Protein AF-A0A357KXW8-F1 (afdb_monomer_lite)

Secondary structure (DSSP, 8-state):
---B-TT-HHHHHHHHHHHHHHGGGS-S---B--HHHHHHHHHTS-HHHH-TTSHHHHHHHHHHHHHHHHS---------------SSSHHHHHHHHHHTT-PPPPP---------------

pLDDT: mean 75.34, std 19.98, range [36.78, 96.88]

Foldseek 3Di:
DQAAAPVDPVSVVVVVVCCVPPVVPDDPQGQHDDPLCVVCVVVVHDSCVVPCPDSRNVSVVVVVVSVCVVDVDPPDPDPDDDPDPPDDPVPVVVVVVVVVPPDPDDDPPDDDDDDDDDDDDD

Structure (mmCIF, N/CA/C/O backbone):
data_AF-A0A357KXW8-F1
#
_entry.id   AF-A0A357KXW8-F1
#
loop_
_atom_site.group_PDB
_atom_site.id
_atom_site.type_symbol
_atom_site.label_atom_id
_atom_site.label_alt_id
_atom_site.label_comp_id
_atom_site.label_asym_id
_atom_site.label_entity_id
_atom_site.label_seq_id
_atom_site.pdbx_PDB_ins_code
_atom_site.Cartn_x
_atom_site.Cartn_y
_atom_site.Cartn_z
_atom_site.occupancy
_atom_site.B_iso_or_equiv
_atom_site.auth_seq_id
_atom_site.auth_comp_id
_atom_site.auth_asym_id
_atom_site.auth_atom_id
_atom_site.pdbx_PDB_model_num
ATOM 1 N N . ALA A 1 1 ? -8.839 6.926 -8.318 1.00 51.84 1 ALA A N 1
ATOM 2 C CA . ALA A 1 1 ? -7.781 6.177 -7.610 1.00 51.84 1 ALA A CA 1
ATOM 3 C C . ALA A 1 1 ? -8.265 5.907 -6.189 1.00 51.84 1 ALA A C 1
ATOM 5 O O . ALA A 1 1 ? -8.839 6.815 -5.607 1.00 51.84 1 ALA A O 1
ATOM 6 N N . THR A 1 2 ? -8.097 4.687 -5.676 1.00 67.69 2 THR A N 1
ATOM 7 C CA . THR A 1 2 ? -8.532 4.231 -4.334 1.00 67.69 2 THR A CA 1
ATOM 8 C C . THR A 1 2 ? -7.442 4.349 -3.256 1.00 67.69 2 THR A C 1
ATOM 10 O O . THR A 1 2 ? -7.672 3.956 -2.121 1.00 67.69 2 THR A O 1
ATOM 13 N N . MET A 1 3 ? -6.259 4.866 -3.605 1.00 77.88 3 MET A N 1
ATOM 14 C CA . MET A 1 3 ? -5.077 4.912 -2.733 1.00 77.88 3 MET A CA 1
ATOM 15 C C . MET A 1 3 ? -5.119 6.087 -1.747 1.00 77.88 3 MET A C 1
ATOM 17 O O . MET A 1 3 ? -5.486 7.200 -2.130 1.00 77.88 3 MET A O 1
ATOM 21 N N . HIS A 1 4 ? -4.721 5.829 -0.498 1.00 84.38 4 HIS A N 1
ATOM 22 C CA . HIS A 1 4 ? -4.753 6.790 0.606 1.00 84.38 4 HIS A CA 1
ATOM 23 C C . HIS A 1 4 ? -3.462 7.616 0.680 1.00 84.38 4 HIS A C 1
ATOM 25 O O . HIS A 1 4 ? -2.367 7.061 0.742 1.00 84.38 4 HIS A O 1
ATOM 31 N N . ASP A 1 5 ? -3.589 8.940 0.729 1.00 87.00 5 ASP A N 1
ATOM 32 C CA . ASP A 1 5 ? -2.469 9.851 0.970 1.00 87.00 5 ASP A CA 1
ATOM 33 C C . ASP A 1 5 ? -2.372 10.169 2.478 1.00 87.00 5 ASP A C 1
ATOM 35 O O . ASP A 1 5 ? -3.276 10.827 3.002 1.00 87.00 5 ASP A O 1
ATOM 39 N N . PRO A 1 6 ? -1.335 9.693 3.197 1.00 83.94 6 PRO A N 1
ATOM 40 C CA . PRO A 1 6 ? -1.209 9.888 4.642 1.00 83.94 6 PRO A CA 1
ATOM 41 C C . PRO A 1 6 ? -0.989 11.348 5.055 1.00 83.94 6 PRO A C 1
ATOM 43 O O . PRO A 1 6 ? -1.326 11.705 6.184 1.00 83.94 6 PRO A O 1
ATOM 46 N N . ASP A 1 7 ? -0.483 12.190 4.154 1.00 88.19 7 ASP A N 1
ATOM 47 C CA . ASP A 1 7 ? -0.179 13.593 4.446 1.00 88.19 7 ASP A CA 1
ATOM 48 C C . ASP A 1 7 ? -1.385 14.516 4.199 1.00 88.19 7 ASP A C 1
ATOM 50 O O . ASP A 1 7 ? -1.377 15.696 4.562 1.00 88.19 7 ASP A O 1
ATOM 54 N N . SER A 1 8 ? -2.456 13.986 3.601 1.00 91.56 8 SER A N 1
ATOM 55 C CA . SER A 1 8 ? -3.655 14.751 3.275 1.00 91.56 8 SER A CA 1
ATOM 56 C C . SER A 1 8 ? -4.653 14.761 4.442 1.00 91.56 8 SER A C 1
ATOM 58 O O . SER A 1 8 ? -5.259 13.729 4.749 1.00 91.56 8 SER A O 1
ATOM 60 N N . PRO A 1 9 ? -4.945 15.928 5.054 1.00 90.81 9 PRO A N 1
ATOM 61 C CA . PRO A 1 9 ? -5.907 16.010 6.156 1.00 90.81 9 PRO A CA 1
ATOM 62 C C . PRO A 1 9 ? -7.325 15.616 5.722 1.00 90.81 9 PRO A C 1
ATOM 64 O O . PRO A 1 9 ? -8.089 15.070 6.515 1.00 90.81 9 PRO A O 1
ATOM 67 N N . LEU A 1 10 ? -7.668 15.848 4.450 1.00 92.31 10 LEU A N 1
ATOM 68 C CA . LEU A 1 10 ? -8.941 15.412 3.884 1.00 92.31 10 LEU A CA 1
ATOM 69 C C . LEU A 1 10 ? -9.006 13.885 3.755 1.00 92.31 10 LEU A C 1
ATOM 71 O O . LEU A 1 10 ? -10.048 13.300 4.037 1.00 92.31 10 LEU A O 1
ATOM 75 N N . ALA A 1 11 ? -7.914 13.234 3.340 1.00 89.31 11 ALA A N 1
ATOM 76 C CA . ALA A 1 11 ? -7.877 11.776 3.234 1.00 89.31 11 ALA A CA 1
ATOM 77 C C . ALA A 1 11 ? -8.063 11.119 4.608 1.00 89.31 11 ALA A C 1
ATOM 79 O O . ALA A 1 11 ? -8.859 10.188 4.737 1.00 89.31 11 ALA A O 1
ATOM 80 N N . LEU A 1 12 ? -7.419 11.675 5.638 1.00 90.94 12 LEU A N 1
ATOM 81 C CA . LEU A 1 12 ? -7.566 11.223 7.020 1.00 90.94 12 LEU A CA 1
ATOM 82 C C . LEU A 1 12 ? -9.005 11.374 7.534 1.00 90.94 12 LEU A C 1
ATOM 84 O O . LEU A 1 12 ? -9.542 10.432 8.119 1.00 90.94 12 LEU A O 1
ATOM 88 N N . ASP A 1 13 ? -9.652 12.520 7.293 1.00 93.88 13 ASP A N 1
ATOM 89 C CA . ASP A 1 13 ? -11.048 12.742 7.699 1.00 93.88 13 ASP A CA 1
ATOM 90 C C . ASP A 1 13 ? -12.009 11.775 6.988 1.00 93.88 13 ASP A C 1
ATOM 92 O O . ASP A 1 13 ? -12.832 11.112 7.626 1.00 93.88 13 ASP A O 1
ATOM 96 N N . VAL A 1 14 ? -11.855 11.604 5.671 1.00 92.44 14 VAL A N 1
ATOM 97 C CA . VAL A 1 14 ? -12.657 10.642 4.900 1.00 92.44 14 VAL A CA 1
ATOM 98 C C . VAL A 1 14 ? -12.452 9.218 5.421 1.00 92.44 14 VAL A C 1
ATOM 100 O O . VAL A 1 14 ? -13.430 8.494 5.618 1.00 92.44 14 VAL A O 1
ATOM 103 N N . MET A 1 15 ? -11.212 8.812 5.705 1.00 91.19 15 MET A N 1
ATOM 104 C CA . MET A 1 15 ? -10.922 7.476 6.229 1.00 91.19 15 MET A CA 1
ATOM 105 C C . MET A 1 15 ? -11.518 7.263 7.627 1.00 91.19 15 MET A C 1
ATOM 107 O O . MET A 1 15 ? -12.082 6.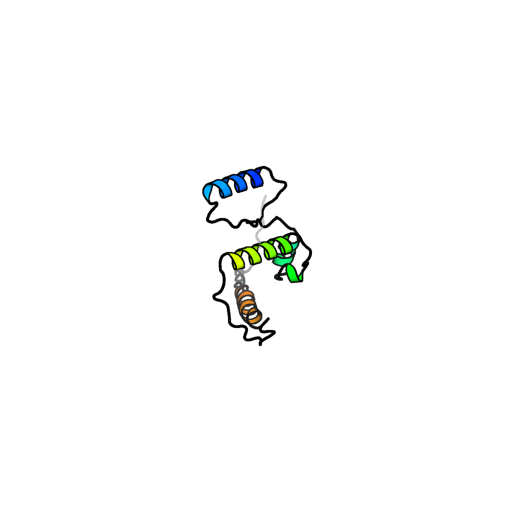202 7.904 1.00 91.19 15 MET A O 1
ATOM 111 N N . ALA A 1 16 ? -11.478 8.278 8.494 1.00 92.06 16 ALA A N 1
ATOM 112 C CA . ALA A 1 16 ? -12.107 8.224 9.812 1.00 92.06 16 ALA A CA 1
ATOM 113 C C . ALA A 1 16 ? -13.633 8.048 9.713 1.00 92.06 16 ALA A C 1
ATOM 115 O O . ALA A 1 16 ? -14.221 7.238 10.436 1.00 92.06 16 ALA A O 1
ATOM 116 N N . GLN A 1 17 ? -14.282 8.756 8.786 1.00 94.25 17 GLN A N 1
ATOM 117 C CA . GLN A 1 17 ? -15.720 8.618 8.541 1.00 94.25 17 GLN A CA 1
ATOM 118 C C . GLN A 1 17 ? -16.083 7.238 7.981 1.00 94.25 17 GLN A C 1
ATOM 120 O O . GLN A 1 17 ? -17.076 6.643 8.414 1.00 94.25 17 GLN A O 1
ATOM 125 N N . LEU A 1 18 ? -15.276 6.710 7.052 1.00 93.38 18 LEU A N 1
ATOM 126 C CA . LEU A 1 18 ? -15.454 5.365 6.506 1.00 93.38 18 LEU A CA 1
ATOM 127 C C . LEU A 1 18 ? -15.341 4.310 7.606 1.00 93.38 18 LEU A C 1
ATOM 129 O O . LEU A 1 18 ? -16.262 3.504 7.751 1.00 93.38 18 LEU A O 1
ATOM 133 N N . ARG A 1 19 ? -14.285 4.372 8.428 1.00 91.88 19 ARG A N 1
ATOM 134 C CA . ARG A 1 19 ? -14.098 3.468 9.571 1.00 91.88 19 ARG A CA 1
ATOM 135 C C . ARG A 1 19 ? -15.277 3.529 10.533 1.00 91.88 19 ARG A C 1
ATOM 137 O O . ARG A 1 19 ? -15.840 2.495 10.856 1.00 91.88 19 ARG A O 1
ATOM 144 N N . ARG A 1 20 ? -15.752 4.723 10.897 1.00 93.19 20 ARG A N 1
ATOM 145 C CA . ARG A 1 20 ? -16.898 4.874 11.811 1.00 93.19 20 ARG A CA 1
ATOM 146 C C . ARG A 1 20 ? -18.194 4.248 11.284 1.00 93.19 20 ARG A C 1
ATOM 148 O O . ARG A 1 20 ? -19.011 3.783 12.074 1.00 93.19 20 ARG A O 1
ATOM 155 N N . LYS A 1 21 ? -18.436 4.301 9.971 1.00 94.19 21 LYS A N 1
ATOM 156 C CA . LYS A 1 21 ? -19.702 3.844 9.373 1.00 94.19 21 LYS A CA 1
ATOM 157 C C . LYS A 1 21 ? -19.671 2.379 8.937 1.00 94.19 21 LYS A C 1
ATOM 159 O O . LYS A 1 21 ? -20.717 1.731 8.933 1.00 94.19 21 LYS A O 1
ATOM 164 N N . TYR A 1 22 ? -18.506 1.878 8.541 1.00 93.00 22 TYR A N 1
ATOM 165 C CA . TYR A 1 22 ? -18.354 0.584 7.879 1.00 93.00 22 TYR A CA 1
ATOM 166 C C . TYR A 1 22 ? -17.259 -0.283 8.499 1.00 93.00 22 TYR A C 1
ATOM 168 O O . TYR A 1 22 ? -16.723 -1.138 7.806 1.00 93.00 22 TYR A O 1
ATOM 176 N N . GLU A 1 23 ? -16.942 -0.082 9.778 1.00 87.44 23 GLU A N 1
ATOM 177 C CA . GLU A 1 23 ? -15.891 -0.804 10.511 1.00 87.44 23 GLU A CA 1
ATOM 178 C C . GLU A 1 23 ? -15.879 -2.310 10.215 1.00 87.44 23 GLU A C 1
ATOM 180 O O . GLU A 1 23 ? -14.862 -2.852 9.813 1.00 87.44 23 GLU A O 1
ATOM 185 N N . SER A 1 24 ? -17.041 -2.966 10.276 1.00 88.00 24 SER A N 1
ATOM 186 C CA . SER A 1 24 ? -17.178 -4.413 10.048 1.00 88.00 24 SER A CA 1
ATOM 187 C C . SER A 1 24 ? -17.032 -4.879 8.594 1.00 88.00 24 SER A C 1
ATOM 189 O O . SER A 1 24 ? -17.154 -6.071 8.320 1.00 88.00 24 SER A O 1
ATOM 191 N N . ARG A 1 25 ? -16.856 -3.960 7.642 1.00 89.00 25 ARG A N 1
ATOM 192 C CA . ARG A 1 25 ? -16.740 -4.242 6.200 1.00 89.00 25 ARG A CA 1
ATOM 193 C C . ARG A 1 25 ? -15.477 -3.651 5.580 1.00 89.00 25 ARG A C 1
ATOM 195 O O . ARG A 1 25 ? -15.309 -3.746 4.366 1.00 89.00 25 ARG A O 1
ATOM 202 N N . LEU A 1 26 ? -14.648 -2.989 6.377 1.00 91.38 26 LEU A N 1
ATOM 203 C CA . LEU A 1 26 ? -13.381 -2.431 5.939 1.00 91.38 26 LEU A CA 1
ATOM 204 C C . LEU A 1 26 ? -12.262 -3.360 6.372 1.00 91.38 26 LEU A C 1
ATOM 206 O O . LEU A 1 26 ? -12.288 -3.871 7.487 1.00 91.38 26 LEU A O 1
ATOM 210 N N . ALA A 1 27 ? -11.285 -3.529 5.487 1.00 90.75 27 ALA A N 1
ATOM 211 C CA . ALA A 1 27 ? -10.013 -4.095 5.886 1.00 90.75 27 ALA A CA 1
ATOM 212 C C . ALA A 1 27 ? -9.325 -3.152 6.886 1.00 90.75 27 ALA A C 1
ATOM 214 O O . ALA A 1 27 ? -9.443 -1.921 6.788 1.00 90.75 27 ALA A O 1
ATOM 215 N N . GLU A 1 28 ? -8.604 -3.725 7.841 1.00 91.50 28 GLU A N 1
ATOM 216 C CA . GLU A 1 28 ? -7.737 -2.982 8.750 1.00 91.50 28 GLU A CA 1
ATOM 217 C C . GLU A 1 28 ? -6.575 -2.351 7.970 1.00 91.50 28 GLU A C 1
ATOM 219 O O . GLU A 1 28 ? -6.224 -1.180 8.191 1.00 91.50 28 GLU A O 1
ATOM 224 N N . THR A 1 29 ? -6.043 -3.095 6.996 1.00 93.50 29 THR A N 1
ATOM 225 C CA . THR A 1 29 ? -4.945 -2.670 6.130 1.00 93.50 29 THR A CA 1
ATOM 226 C C . THR A 1 29 ? -5.381 -1.565 5.164 1.00 93.50 29 THR A C 1
ATOM 228 O O . THR A 1 29 ? -6.384 -1.667 4.459 1.00 93.50 29 THR A O 1
ATOM 231 N N . THR A 1 30 ? -4.608 -0.477 5.105 1.00 92.69 30 THR A N 1
ATOM 232 C CA . THR A 1 30 ? -4.846 0.660 4.199 1.00 92.69 30 THR A CA 1
ATOM 233 C C . THR A 1 30 ? -3.721 0.756 3.177 1.00 92.69 30 THR A C 1
ATOM 235 O O . THR A 1 30 ? -2.568 0.893 3.566 1.00 92.69 30 THR A O 1
ATOM 238 N N . ILE A 1 31 ? -4.057 0.743 1.883 1.00 93.12 31 ILE A N 1
ATOM 239 C CA . ILE A 1 31 ? -3.069 0.859 0.799 1.00 93.12 31 ILE A CA 1
ATOM 240 C C . ILE A 1 31 ? -2.686 2.327 0.595 1.00 93.12 31 ILE A C 1
ATOM 242 O O . ILE A 1 31 ? -3.517 3.152 0.183 1.00 93.12 31 ILE A O 1
ATOM 246 N N . ARG A 1 32 ? -1.423 2.653 0.875 1.00 91.62 32 ARG A N 1
ATOM 247 C CA . ARG A 1 32 ? -0.876 4.001 0.715 1.00 91.62 32 ARG A CA 1
ATOM 248 C C . ARG A 1 32 ? -0.684 4.361 -0.751 1.00 91.62 32 ARG A C 1
ATOM 250 O O . ARG A 1 32 ? -0.572 3.517 -1.641 1.00 91.62 32 ARG A O 1
ATOM 257 N N . LEU A 1 33 ? -0.652 5.663 -1.009 1.00 91.19 33 LEU A N 1
ATOM 258 C CA . LEU A 1 33 ? -0.309 6.185 -2.315 1.00 91.19 33 LEU A CA 1
ATOM 259 C C . LEU A 1 33 ? 1.200 6.067 -2.552 1.00 91.19 33 LEU A C 1
ATOM 261 O O . LEU A 1 33 ? 1.974 6.874 -2.049 1.00 91.19 33 LEU A O 1
ATOM 265 N N . ASP A 1 34 ? 1.590 5.096 -3.374 1.00 92.38 34 ASP A N 1
ATOM 266 C CA . ASP A 1 34 ? 2.987 4.832 -3.725 1.00 92.38 34 ASP A CA 1
ATOM 267 C C . ASP A 1 34 ? 3.235 5.079 -5.235 1.00 92.38 34 ASP A C 1
ATOM 269 O O . ASP A 1 34 ? 2.490 4.565 -6.083 1.00 92.38 34 ASP A O 1
ATOM 273 N N . PRO A 1 35 ? 4.261 5.864 -5.624 1.00 93.19 35 PRO A N 1
ATOM 274 C CA . PRO A 1 35 ? 4.679 6.016 -7.019 1.00 93.19 35 PRO A CA 1
ATOM 275 C C . PRO A 1 35 ? 5.014 4.695 -7.728 1.00 93.19 35 PRO A C 1
ATOM 277 O O . PRO A 1 35 ? 4.653 4.535 -8.896 1.00 93.19 35 PRO A O 1
ATOM 280 N N . ARG A 1 36 ? 5.622 3.724 -7.036 1.00 94.38 36 ARG A N 1
ATOM 281 C CA . ARG A 1 36 ? 5.968 2.399 -7.574 1.00 94.38 36 ARG A CA 1
ATOM 282 C C . ARG A 1 36 ? 4.745 1.626 -8.031 1.00 94.38 36 ARG A C 1
ATOM 284 O O . ARG A 1 36 ? 4.794 0.976 -9.069 1.00 94.38 36 ARG A O 1
ATOM 291 N N . LEU A 1 37 ? 3.616 1.757 -7.331 1.00 93.12 37 LEU A N 1
ATOM 292 C CA . LEU A 1 37 ? 2.354 1.152 -7.768 1.00 93.12 37 LEU A CA 1
ATOM 293 C C . LEU A 1 37 ? 1.878 1.731 -9.106 1.00 93.12 37 LEU A C 1
ATOM 295 O O . LEU A 1 37 ? 1.362 1.000 -9.951 1.00 93.12 37 LEU A O 1
ATOM 299 N N . ARG A 1 38 ? 2.068 3.037 -9.331 1.00 92.44 38 ARG A N 1
ATOM 300 C CA . ARG A 1 38 ? 1.712 3.685 -10.606 1.00 92.44 38 ARG A CA 1
ATOM 301 C C . ARG A 1 38 ? 2.650 3.263 -11.735 1.00 92.44 38 ARG A C 1
ATOM 303 O O . ARG A 1 38 ? 2.187 3.052 -12.857 1.00 92.44 38 ARG A O 1
ATOM 310 N N . GLU A 1 39 ? 3.941 3.137 -11.445 1.00 95.31 39 GLU A N 1
ATOM 311 C CA . GLU A 1 39 ? 4.944 2.637 -12.392 1.00 95.31 39 GLU A CA 1
ATOM 312 C C . GLU A 1 39 ? 4.645 1.187 -12.790 1.00 95.31 39 GLU A C 1
ATOM 314 O O . GLU A 1 39 ? 4.516 0.900 -13.979 1.00 95.31 39 GLU A O 1
ATOM 319 N N . ALA A 1 40 ? 4.426 0.305 -11.810 1.00 95.19 40 ALA A N 1
ATOM 320 C CA . ALA A 1 40 ? 4.071 -1.097 -12.024 1.00 95.19 40 ALA A CA 1
ATOM 321 C C . ALA A 1 40 ? 2.809 -1.229 -12.895 1.00 95.19 40 ALA A C 1
ATOM 323 O O . ALA A 1 40 ? 2.822 -1.922 -13.914 1.00 95.19 40 ALA A O 1
ATOM 324 N N . ALA A 1 41 ? 1.756 -0.461 -12.581 1.00 92.94 41 ALA A N 1
ATOM 325 C CA . ALA A 1 41 ? 0.530 -0.420 -13.379 1.00 92.94 41 ALA A CA 1
ATOM 326 C C . ALA A 1 41 ? 0.762 0.069 -14.821 1.00 92.94 41 ALA A C 1
ATOM 328 O O . ALA A 1 41 ? 0.127 -0.430 -15.748 1.00 92.94 41 ALA A O 1
ATOM 329 N N . SER A 1 42 ? 1.678 1.022 -15.023 1.00 95.69 42 SER A N 1
ATOM 330 C CA . SER A 1 42 ? 2.021 1.544 -16.355 1.00 95.69 42 SER A CA 1
ATOM 331 C C . SER A 1 42 ? 2.817 0.538 -17.189 1.00 95.69 42 SER A C 1
ATOM 333 O O . SER A 1 42 ? 2.672 0.494 -18.409 1.00 95.69 42 SER A O 1
ATOM 335 N N . LEU A 1 43 ? 3.649 -0.274 -16.535 1.00 96.25 43 LEU A N 1
ATOM 336 C CA . LEU A 1 43 ? 4.419 -1.353 -17.154 1.00 96.25 43 LEU A CA 1
ATOM 337 C C . LEU A 1 43 ? 3.589 -2.631 -17.354 1.00 96.25 43 LEU A C 1
ATOM 339 O O . LEU A 1 43 ? 3.979 -3.498 -18.135 1.00 96.25 43 LEU A O 1
ATOM 343 N N . GLY A 1 44 ? 2.441 -2.739 -16.681 1.00 96.88 44 GLY A N 1
ATOM 344 C CA . GLY A 1 44 ? 1.590 -3.926 -16.712 1.00 96.88 44 GLY A CA 1
ATOM 345 C C . GLY A 1 44 ? 2.206 -5.120 -15.985 1.00 96.88 44 GLY A C 1
ATOM 346 O O . GLY A 1 44 ? 1.918 -6.258 -16.347 1.00 96.88 44 GLY A O 1
ATOM 347 N N . ILE A 1 45 ? 3.061 -4.859 -14.995 1.00 95.69 45 ILE A N 1
ATOM 348 C CA . ILE A 1 45 ? 3.702 -5.873 -14.149 1.00 95.69 45 ILE A CA 1
ATOM 349 C C . ILE A 1 45 ? 3.233 -5.694 -12.704 1.00 95.69 45 ILE A C 1
ATOM 351 O O . ILE A 1 45 ? 2.854 -4.583 -12.315 1.00 95.69 45 ILE A O 1
ATOM 355 N N . PRO A 1 46 ? 3.228 -6.752 -11.886 1.00 95.38 46 PRO A N 1
ATOM 356 C CA . PRO A 1 46 ? 2.900 -6.606 -10.482 1.00 95.38 46 PRO A CA 1
ATOM 357 C C . PRO A 1 46 ? 4.017 -5.873 -9.724 1.00 95.38 46 PRO A C 1
ATOM 359 O O . PRO A 1 46 ? 5.192 -5.926 -10.084 1.00 95.38 46 PRO A O 1
ATOM 362 N N . VAL A 1 47 ? 3.654 -5.191 -8.634 1.00 95.38 47 VAL A N 1
ATOM 363 C CA . VAL A 1 47 ? 4.603 -4.358 -7.875 1.00 95.38 47 VAL A CA 1
ATOM 364 C C . VAL A 1 47 ? 5.748 -5.165 -7.257 1.00 95.38 47 VAL A C 1
ATOM 366 O O . VAL A 1 47 ? 6.862 -4.663 -7.192 1.00 95.38 47 VAL A O 1
ATOM 369 N N . HIS A 1 48 ? 5.512 -6.431 -6.900 1.00 95.94 48 HIS A N 1
ATOM 370 C CA . HIS A 1 48 ? 6.546 -7.315 -6.356 1.00 95.94 48 HIS A CA 1
ATOM 371 C C . HIS A 1 48 ? 7.639 -7.667 -7.378 1.00 95.94 48 HIS A C 1
ATOM 373 O O . HIS A 1 48 ? 8.777 -7.905 -6.985 1.00 95.94 48 HIS A O 1
ATOM 379 N N . GLU A 1 49 ? 7.321 -7.676 -8.679 1.00 95.31 49 GLU A N 1
ATOM 380 C CA . GLU A 1 49 ? 8.318 -7.853 -9.745 1.00 95.31 49 GLU A CA 1
ATOM 381 C C . GLU A 1 49 ? 9.105 -6.562 -10.013 1.00 95.31 49 GLU A C 1
ATOM 383 O O . GLU A 1 49 ? 10.255 -6.624 -10.446 1.00 95.31 49 GLU A O 1
ATOM 388 N N . LEU A 1 50 ? 8.503 -5.393 -9.759 1.00 95.44 50 LEU A N 1
ATOM 389 C CA . LEU A 1 50 ? 9.153 -4.095 -9.949 1.00 95.44 50 LEU A CA 1
ATOM 390 C C . LEU A 1 50 ? 10.076 -3.725 -8.778 1.00 95.44 50 LEU A C 1
ATOM 392 O O . LEU A 1 50 ? 11.230 -3.360 -8.992 1.00 95.44 50 LEU A O 1
ATOM 396 N N . ASP A 1 51 ? 9.541 -3.742 -7.558 1.00 95.25 51 ASP A N 1
ATOM 397 C CA . ASP A 1 51 ? 10.223 -3.321 -6.334 1.00 95.25 51 ASP A CA 1
ATOM 398 C C . ASP A 1 51 ? 9.531 -3.954 -5.107 1.00 95.25 51 ASP A C 1
ATOM 400 O O . ASP A 1 51 ? 8.569 -3.391 -4.577 1.00 95.25 51 ASP A O 1
ATOM 404 N N . PRO A 1 52 ? 9.988 -5.130 -4.636 1.00 94.06 52 PRO A N 1
ATOM 405 C CA . PRO A 1 52 ? 9.356 -5.830 -3.517 1.00 94.06 52 PRO A CA 1
ATOM 406 C C . PRO A 1 52 ? 9.580 -5.140 -2.164 1.00 94.06 52 PRO A C 1
ATOM 408 O O . PRO A 1 52 ? 8.932 -5.497 -1.189 1.00 94.06 52 PRO A O 1
ATOM 411 N N . ALA A 1 53 ? 10.498 -4.172 -2.080 1.00 93.81 53 ALA A N 1
ATOM 412 C CA . ALA A 1 53 ? 10.801 -3.456 -0.844 1.00 93.81 53 ALA A CA 1
ATOM 413 C C . ALA A 1 53 ? 10.014 -2.142 -0.705 1.00 93.81 53 ALA A C 1
ATOM 415 O O . ALA A 1 53 ? 10.224 -1.407 0.261 1.00 93.81 53 ALA A O 1
ATOM 416 N N . CYS A 1 54 ? 9.146 -1.812 -1.668 1.00 94.44 54 CYS A N 1
ATOM 417 C CA . CYS A 1 54 ? 8.383 -0.575 -1.620 1.00 94.44 54 CYS A CA 1
ATOM 418 C C . CYS A 1 54 ? 7.209 -0.656 -0.631 1.00 94.44 54 CYS A C 1
ATOM 420 O O . CYS A 1 54 ? 6.731 -1.730 -0.245 1.00 94.44 54 CYS A O 1
ATOM 422 N N . ASP A 1 55 ? 6.721 0.517 -0.240 1.00 93.62 55 ASP A N 1
ATOM 423 C CA . ASP A 1 55 ? 5.620 0.660 0.706 1.00 93.62 55 ASP A CA 1
ATOM 424 C C . ASP A 1 55 ? 4.336 0.016 0.174 1.00 93.62 55 ASP A C 1
ATOM 426 O O . ASP A 1 55 ? 3.667 -0.728 0.886 1.00 93.62 55 ASP A O 1
ATOM 430 N N . GLY A 1 56 ? 4.033 0.236 -1.107 1.00 93.38 56 GLY A N 1
ATOM 431 C CA . GLY A 1 56 ? 2.881 -0.365 -1.768 1.00 93.38 56 GLY A CA 1
ATOM 432 C C . GLY A 1 56 ? 2.922 -1.895 -1.808 1.00 93.38 56 GLY A C 1
ATOM 433 O O . GLY A 1 56 ? 1.882 -2.519 -1.624 1.00 93.38 56 GLY A O 1
ATOM 434 N N . ALA A 1 57 ? 4.092 -2.507 -2.021 1.00 95.62 57 ALA A N 1
ATOM 435 C CA . ALA A 1 57 ? 4.245 -3.964 -1.992 1.00 95.62 57 ALA A CA 1
ATOM 436 C C . ALA A 1 57 ? 3.963 -4.509 -0.586 1.00 95.62 57 ALA A C 1
ATOM 438 O O . ALA A 1 57 ? 3.123 -5.391 -0.422 1.00 95.62 57 ALA A O 1
ATOM 439 N N . THR A 1 58 ? 4.564 -3.880 0.427 1.00 95.94 58 THR A N 1
ATOM 440 C CA . THR A 1 58 ? 4.354 -4.229 1.838 1.00 95.94 58 THR A CA 1
ATOM 441 C C . THR A 1 58 ? 2.880 -4.113 2.242 1.00 95.94 58 THR A C 1
ATOM 443 O O . THR A 1 58 ? 2.345 -4.995 2.912 1.00 95.94 58 THR A O 1
ATOM 446 N N . ASP A 1 59 ? 2.192 -3.050 1.816 1.00 95.38 59 ASP A N 1
ATOM 447 C CA . ASP A 1 59 ? 0.773 -2.847 2.123 1.00 95.38 59 ASP A CA 1
ATOM 448 C C . ASP A 1 59 ? -0.109 -3.952 1.498 1.00 95.38 59 ASP A C 1
ATOM 450 O O . ASP A 1 59 ? -1.088 -4.384 2.109 1.00 95.38 59 ASP A O 1
ATOM 454 N N . TYR A 1 60 ? 0.235 -4.445 0.301 1.00 95.25 60 TYR A N 1
ATOM 455 C CA . TYR A 1 60 ? -0.471 -5.572 -0.319 1.00 95.25 60 TYR A CA 1
ATOM 456 C C . TYR A 1 60 ? -0.179 -6.909 0.368 1.00 95.25 60 TYR A C 1
ATOM 458 O O . TYR A 1 60 ? -1.100 -7.716 0.490 1.00 95.25 60 TYR A O 1
ATOM 466 N N . ASP A 1 61 ? 1.040 -7.133 0.861 1.00 95.62 61 ASP A N 1
ATOM 467 C CA . ASP A 1 61 ? 1.384 -8.342 1.621 1.00 95.62 61 ASP A CA 1
ATOM 468 C C . ASP A 1 61 ? 0.610 -8.413 2.948 1.00 95.62 61 ASP A C 1
ATOM 470 O O . ASP A 1 61 ? 0.093 -9.469 3.334 1.00 95.62 61 ASP A O 1
ATOM 474 N N . LEU A 1 62 ? 0.469 -7.271 3.628 1.00 95.56 62 LEU A N 1
ATOM 475 C CA . LEU A 1 62 ? -0.360 -7.151 4.829 1.00 95.56 62 LEU A CA 1
ATOM 476 C C . LEU A 1 62 ? -1.833 -7.429 4.520 1.00 95.56 62 LEU A C 1
ATOM 478 O O . LEU A 1 62 ? -2.474 -8.203 5.232 1.00 95.56 62 LEU A O 1
ATOM 482 N N . LEU A 1 63 ? -2.351 -6.864 3.426 1.00 94.62 63 LEU A N 1
ATOM 483 C CA . LEU A 1 63 ? -3.736 -7.084 3.017 1.00 94.62 63 LEU A CA 1
ATOM 484 C C . LEU A 1 63 ? -3.990 -8.552 2.648 1.00 94.62 63 LEU A C 1
ATOM 486 O O . LEU A 1 63 ? -5.022 -9.103 3.021 1.00 94.62 63 LEU A O 1
ATOM 490 N N . ALA A 1 64 ? -3.063 -9.202 1.940 1.00 94.81 64 ALA A N 1
ATOM 491 C CA . ALA A 1 64 ? -3.166 -10.623 1.617 1.00 94.81 64 ALA A CA 1
ATOM 492 C C . ALA A 1 64 ? -3.219 -11.479 2.892 1.00 94.81 64 ALA A C 1
ATOM 494 O O . ALA A 1 64 ? -4.108 -12.317 3.036 1.00 94.81 64 ALA A O 1
ATOM 495 N N . SER A 1 65 ? -2.342 -11.187 3.856 1.00 94.19 65 SER A N 1
ATOM 496 C CA . SER A 1 65 ? -2.309 -11.871 5.156 1.00 94.19 65 SER A CA 1
ATOM 497 C C . SER A 1 65 ? -3.619 -11.701 5.937 1.00 94.19 65 SER A C 1
ATOM 499 O O . SER A 1 65 ? -4.115 -12.647 6.548 1.00 94.19 65 SER A O 1
ATOM 501 N N . GLU A 1 66 ? -4.203 -10.500 5.907 1.00 94.00 66 GLU A N 1
ATOM 502 C CA . GLU A 1 66 ? -5.492 -10.206 6.539 1.00 94.00 66 GLU A CA 1
ATOM 503 C C . GLU A 1 66 ? -6.638 -11.003 5.895 1.00 94.00 66 GLU A C 1
ATOM 505 O O . GLU A 1 66 ? -7.477 -11.573 6.596 1.00 94.00 66 GLU A O 1
ATOM 510 N N . LEU A 1 67 ? -6.660 -11.091 4.563 1.00 91.50 67 LEU A N 1
ATOM 511 C CA . LEU A 1 67 ? -7.677 -11.842 3.825 1.00 91.50 67 LEU A CA 1
ATOM 512 C C . LEU A 1 67 ? -7.576 -13.351 4.069 1.00 91.50 67 LEU A C 1
ATOM 514 O O . LEU A 1 67 ? -8.609 -14.001 4.246 1.00 91.50 67 LEU A O 1
ATOM 518 N N . ASP A 1 68 ? -6.362 -13.896 4.134 1.00 91.62 68 ASP A N 1
ATOM 519 C CA . ASP A 1 68 ? -6.133 -15.307 4.458 1.00 91.62 68 ASP A CA 1
ATOM 520 C C . ASP A 1 68 ? -6.572 -15.638 5.892 1.00 91.62 68 ASP A C 1
ATOM 522 O O . ASP A 1 68 ? -7.156 -16.694 6.145 1.00 91.62 68 ASP A O 1
ATOM 526 N N . ALA A 1 69 ? -6.358 -14.716 6.837 1.00 88.44 69 ALA A N 1
ATOM 527 C CA . ALA A 1 69 ? -6.827 -14.863 8.212 1.00 88.44 69 ALA A CA 1
ATOM 528 C C . ALA A 1 69 ? -8.359 -14.755 8.330 1.00 88.44 69 ALA A C 1
ATOM 530 O O . ALA A 1 69 ? -8.974 -15.486 9.110 1.00 88.44 69 ALA A O 1
ATOM 531 N N . ALA A 1 70 ? -8.985 -13.861 7.557 1.00 84.25 70 ALA A N 1
ATOM 532 C CA . ALA A 1 70 ? -10.436 -13.675 7.536 1.00 84.25 70 ALA A CA 1
ATOM 533 C C . ALA A 1 70 ? -11.174 -14.822 6.826 1.00 84.25 70 ALA A C 1
ATOM 535 O O . ALA A 1 70 ? -12.328 -15.116 7.148 1.00 84.25 70 ALA A O 1
ATOM 536 N N . ASN A 1 71 ? -10.512 -15.476 5.872 1.00 80.81 71 ASN A N 1
ATOM 537 C CA . ASN A 1 71 ? -11.029 -16.615 5.130 1.00 80.81 71 ASN A CA 1
ATOM 538 C C . ASN A 1 71 ? -10.108 -17.828 5.315 1.00 80.81 71 ASN A C 1
ATOM 540 O O . ASN A 1 71 ? -9.411 -18.209 4.369 1.00 80.81 71 ASN A O 1
ATOM 544 N N . PRO A 1 72 ? -10.106 -18.463 6.506 1.00 61.00 72 PRO A N 1
ATOM 545 C CA . PRO A 1 72 ? -9.311 -19.657 6.719 1.00 61.00 72 PRO A CA 1
ATOM 546 C C . PRO A 1 72 ? -9.779 -20.709 5.718 1.00 61.00 72 PRO A C 1
ATOM 548 O O . PRO A 1 72 ? -10.903 -21.217 5.801 1.00 61.00 72 PRO A O 1
ATOM 551 N N . ALA A 1 73 ? -8.928 -21.018 4.739 1.00 61.00 73 ALA A N 1
ATOM 552 C CA . ALA A 1 73 ? -9.179 -22.134 3.850 1.00 61.00 73 ALA A CA 1
ATOM 553 C C . ALA A 1 73 ? -9.460 -23.371 4.723 1.00 61.00 73 ALA A C 1
ATOM 555 O O . ALA A 1 73 ? -8.790 -23.553 5.748 1.00 61.00 73 ALA A O 1
ATOM 556 N N . PRO A 1 74 ? -10.424 -24.240 4.361 1.00 55.09 74 PRO A N 1
ATOM 557 C CA . PRO A 1 74 ? -10.481 -25.548 4.995 1.00 55.09 74 PRO A CA 1
ATOM 558 C C . PRO A 1 74 ? -9.102 -26.164 4.782 1.00 55.09 74 PRO A C 1
ATOM 560 O O . PRO A 1 74 ? -8.668 -26.225 3.632 1.00 55.09 74 PRO A 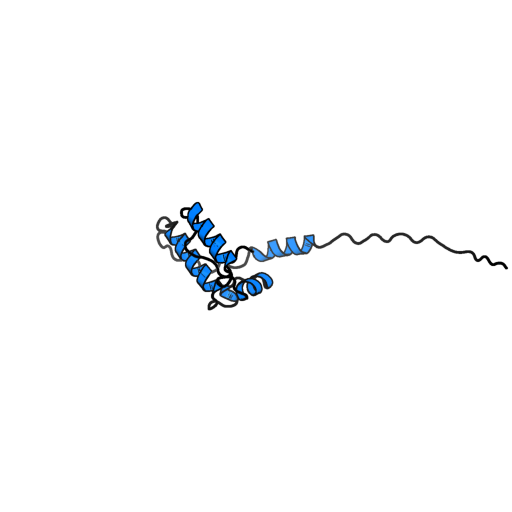O 1
ATOM 563 N N . ALA A 1 75 ? -8.401 -26.486 5.877 1.00 54.91 75 ALA A N 1
ATOM 564 C CA . ALA A 1 75 ? -7.014 -26.936 5.872 1.00 54.91 75 ALA A CA 1
ATOM 565 C C . ALA A 1 75 ? -6.784 -27.859 4.674 1.00 54.91 75 ALA A C 1
ATOM 567 O O . ALA A 1 75 ? -7.270 -28.991 4.656 1.00 54.91 75 ALA A O 1
ATOM 568 N N . ARG A 1 76 ? -6.133 -27.337 3.629 1.00 53.28 76 ARG A N 1
ATOM 569 C CA . ARG A 1 76 ? -5.770 -28.161 2.486 1.00 53.28 76 ARG A CA 1
ATOM 570 C C . ARG A 1 76 ? -4.771 -29.152 3.053 1.00 53.28 76 ARG A C 1
ATOM 572 O O . ARG A 1 76 ? -3.736 -28.744 3.579 1.00 53.28 76 ARG A O 1
ATOM 579 N N . CYS A 1 77 ? -5.133 -30.431 3.048 1.00 36.78 77 CYS A N 1
ATOM 580 C CA . CYS A 1 77 ? -4.169 -31.496 3.255 1.00 36.78 77 CYS A CA 1
ATOM 581 C C . CYS A 1 77 ? -3.020 -31.213 2.284 1.00 36.78 77 CYS A C 1
ATOM 583 O O . CYS A 1 77 ? -3.269 -30.998 1.100 1.00 36.78 77 CYS A O 1
ATOM 585 N N . ALA A 1 78 ? -1.813 -31.050 2.817 1.00 52.22 78 ALA A N 1
ATOM 586 C CA . ALA A 1 78 ? -0.648 -30.684 2.034 1.00 52.22 78 ALA A CA 1
ATOM 587 C C . ALA A 1 78 ? -0.291 -31.843 1.097 1.00 52.22 78 ALA A C 1
ATOM 589 O O . ALA A 1 78 ? 0.438 -32.749 1.486 1.00 52.22 78 ALA A O 1
ATOM 590 N N . ASP A 1 79 ? -0.833 -31.814 -0.114 1.00 40.16 79 ASP A N 1
ATOM 591 C CA . ASP A 1 79 ? -0.230 -32.465 -1.265 1.00 40.16 79 ASP A CA 1
ATOM 592 C C . ASP A 1 79 ? 0.652 -31.398 -1.930 1.00 40.16 79 ASP A C 1
ATOM 594 O O . ASP A 1 79 ? 0.176 -30.502 -2.628 1.00 40.16 79 ASP A O 1
ATOM 598 N N . GLU A 1 80 ? 1.942 -31.426 -1.597 1.00 54.16 80 GLU A N 1
ATOM 599 C CA . GLU A 1 80 ? 2.971 -30.691 -2.326 1.00 54.16 80 GLU A CA 1
ATOM 600 C C . GLU A 1 80 ? 3.175 -31.366 -3.687 1.00 54.16 80 GLU A C 1
ATOM 602 O O . GLU A 1 80 ? 3.690 -32.475 -3.726 1.00 54.16 80 GLU A O 1
ATOM 607 N N . ASP A 1 81 ? 2.740 -30.725 -4.772 1.00 45.81 81 ASP A N 1
ATOM 608 C CA . ASP A 1 81 ? 3.392 -30.698 -6.095 1.00 45.81 81 ASP A CA 1
ATOM 609 C C . ASP A 1 81 ? 2.467 -29.961 -7.080 1.00 45.81 81 ASP A C 1
ATOM 611 O O . ASP A 1 81 ? 1.409 -30.463 -7.444 1.00 45.81 81 ASP A O 1
ATOM 615 N N . ASP A 1 82 ? 2.814 -28.727 -7.446 1.00 43.91 82 ASP A N 1
ATOM 616 C CA . ASP A 1 82 ? 3.156 -28.388 -8.835 1.00 43.91 82 ASP A CA 1
ATOM 617 C C . ASP A 1 82 ? 3.605 -26.922 -8.867 1.00 43.91 82 ASP A C 1
ATOM 619 O O . ASP A 1 82 ? 2.847 -25.966 -8.678 1.00 43.91 82 ASP A O 1
ATOM 623 N N . THR A 1 83 ? 4.908 -26.751 -9.027 1.00 56.12 83 THR A N 1
ATOM 624 C CA . THR A 1 83 ? 5.518 -25.453 -9.273 1.00 56.12 83 THR A CA 1
ATOM 625 C C . THR A 1 83 ? 5.256 -25.078 -10.730 1.00 56.12 83 THR A C 1
ATOM 627 O O . THR A 1 83 ? 5.505 -25.870 -11.628 1.00 56.12 83 THR A O 1
ATOM 630 N N . ASN A 1 84 ? 4.851 -23.825 -10.961 1.00 53.38 84 ASN A N 1
ATOM 631 C CA . ASN A 1 84 ? 4.918 -23.142 -12.259 1.00 53.38 84 ASN A CA 1
ATOM 632 C C . ASN A 1 84 ? 3.833 -23.477 -13.316 1.00 53.38 84 ASN A C 1
ATOM 634 O O . ASN A 1 84 ? 4.137 -23.992 -14.388 1.00 53.38 84 ASN A O 1
ATOM 638 N N . GLU A 1 85 ? 2.601 -23.000 -13.096 1.00 44.09 85 GLU A N 1
ATOM 639 C CA . GLU A 1 85 ? 1.653 -22.673 -14.184 1.00 44.09 85 GLU A CA 1
ATOM 640 C C . GLU A 1 85 ? 1.477 -21.143 -14.316 1.00 44.09 85 GLU A C 1
ATOM 642 O O . GLU A 1 85 ? 0.378 -20.607 -14.454 1.00 44.09 85 GLU A O 1
ATOM 647 N N . LEU A 1 86 ? 2.587 -20.399 -14.229 1.00 57.59 86 LEU A N 1
ATOM 648 C CA . LEU A 1 86 ? 2.617 -18.995 -14.625 1.00 57.59 86 LEU A CA 1
ATOM 649 C C . LEU A 1 86 ? 2.820 -18.902 -16.149 1.00 57.59 86 LEU A C 1
ATOM 651 O O . LEU A 1 86 ? 3.763 -19.455 -16.708 1.00 57.59 86 LEU A O 1
ATOM 655 N N . VAL A 1 87 ? 1.979 -18.081 -16.787 1.00 51.25 87 VAL A N 1
ATOM 656 C CA . VAL A 1 87 ? 2.134 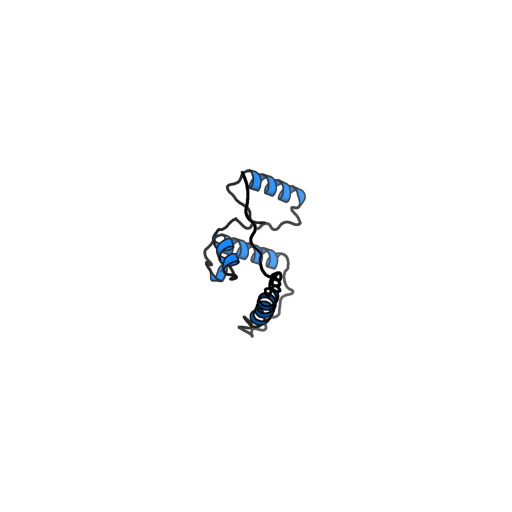-17.509 -18.143 1.00 51.25 87 VAL A CA 1
ATOM 657 C C . VAL A 1 87 ? 1.627 -18.342 -19.339 1.00 51.25 87 VAL A C 1
ATOM 659 O O . VAL A 1 87 ? 2.337 -18.532 -20.322 1.00 51.25 87 VAL A O 1
ATOM 662 N N . THR A 1 88 ? 0.346 -18.724 -19.364 1.00 39.56 88 THR A N 1
ATOM 663 C CA . THR A 1 88 ? -0.331 -19.124 -20.630 1.00 39.56 88 THR A CA 1
ATOM 664 C C . THR A 1 88 ? -1.710 -18.501 -20.862 1.00 39.56 88 THR A C 1
ATOM 666 O O . THR A 1 88 ? -2.307 -18.730 -21.908 1.00 39.56 88 THR A O 1
ATOM 669 N N . THR A 1 89 ? -2.208 -17.633 -19.980 1.00 45.31 89 THR A N 1
ATOM 670 C CA . THR A 1 89 ? -3.458 -16.875 -20.217 1.00 45.31 89 THR A CA 1
ATOM 671 C C . THR A 1 89 ? -3.237 -15.439 -20.697 1.00 45.31 89 THR A C 1
ATOM 673 O O . THR A 1 89 ? -4.155 -14.826 -21.238 1.00 45.31 89 THR A O 1
ATOM 676 N N . SER A 1 90 ? -2.018 -14.902 -20.578 1.00 55.88 90 SER A N 1
ATOM 677 C CA . SER A 1 90 ? -1.726 -13.508 -20.953 1.00 55.88 90 SER A CA 1
ATOM 678 C C . SER A 1 90 ? -1.596 -13.291 -22.469 1.00 55.88 90 SER A C 1
ATOM 680 O O . SER A 1 90 ? -1.935 -12.221 -22.965 1.00 55.88 90 SER A O 1
ATOM 682 N N . THR A 1 91 ? -1.184 -14.294 -23.252 1.00 50.69 91 THR A N 1
ATOM 683 C CA . THR A 1 91 ? -0.981 -14.099 -24.702 1.00 50.69 91 THR A CA 1
ATOM 684 C C . THR A 1 91 ? -2.304 -13.940 -25.461 1.00 50.69 91 THR A C 1
ATOM 686 O O . THR A 1 91 ? -2.416 -13.047 -26.296 1.00 50.69 91 THR A O 1
ATOM 689 N N . ALA A 1 92 ? -3.342 -14.714 -25.123 1.00 48.94 92 ALA A N 1
ATOM 690 C CA . ALA A 1 92 ? -4.629 -14.656 -25.828 1.00 48.94 92 ALA A CA 1
ATOM 691 C C . ALA A 1 92 ? -5.398 -13.346 -25.566 1.00 48.94 92 ALA A C 1
ATOM 693 O O . ALA A 1 92 ? -5.892 -12.716 -26.499 1.00 48.94 92 ALA A O 1
ATOM 694 N N . ALA A 1 93 ? -5.434 -12.879 -24.313 1.00 51.25 93 ALA A N 1
ATOM 695 C CA . ALA A 1 93 ? -6.098 -11.619 -23.967 1.00 51.25 93 ALA A CA 1
ATOM 696 C C . ALA A 1 93 ? -5.378 -10.390 -24.560 1.00 51.25 93 ALA A C 1
ATOM 698 O O . ALA A 1 93 ? -5.992 -9.359 -24.841 1.00 51.25 93 ALA A O 1
ATOM 699 N N . ARG A 1 94 ? -4.064 -10.502 -24.784 1.00 58.59 94 ARG A N 1
ATOM 700 C CA . ARG A 1 94 ? -3.235 -9.441 -25.362 1.00 58.59 94 ARG A CA 1
ATOM 701 C C . ARG A 1 94 ? -3.422 -9.330 -26.878 1.00 58.59 94 ARG A C 1
ATOM 703 O O . ARG A 1 94 ? -3.453 -8.213 -27.388 1.00 58.59 94 ARG A O 1
ATOM 710 N N . GLU A 1 95 ? -3.619 -10.442 -27.586 1.00 54.38 95 GLU A N 1
ATOM 711 C CA . GLU A 1 95 ? -3.914 -10.424 -29.027 1.00 54.38 95 GLU A CA 1
ATOM 712 C C . GLU A 1 95 ? -5.301 -9.844 -29.342 1.00 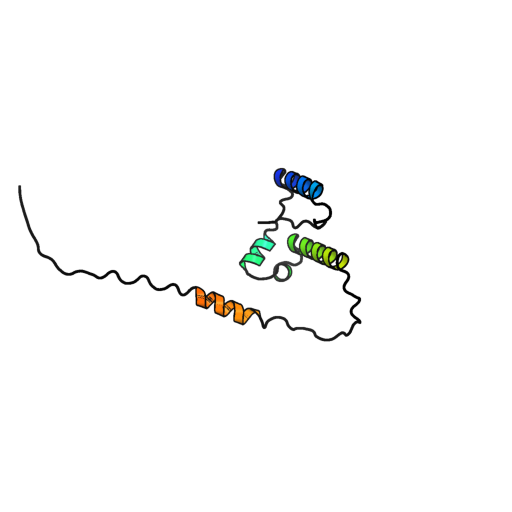54.38 95 GLU A C 1
ATOM 714 O O . GLU A 1 95 ? -5.441 -9.061 -30.284 1.00 54.38 95 GLU A O 1
ATOM 719 N N . GLU A 1 96 ? -6.311 -10.132 -28.519 1.00 56.19 96 GLU A N 1
ATOM 720 C CA . GLU A 1 96 ? -7.666 -9.601 -28.719 1.00 56.19 96 GLU A CA 1
ATOM 721 C C . GLU A 1 96 ? -7.717 -8.071 -28.538 1.00 56.19 96 GLU A C 1
ATOM 723 O O . GLU A 1 96 ? -8.298 -7.348 -29.354 1.00 56.19 96 GLU A O 1
ATOM 728 N N . PHE A 1 97 ? -7.015 -7.549 -27.527 1.00 47.78 97 PHE A N 1
ATOM 729 C CA . PHE A 1 97 ? -6.949 -6.110 -27.256 1.00 47.78 97 PHE A CA 1
ATOM 730 C C . PHE A 1 97 ? -6.170 -5.325 -28.330 1.00 47.78 97 PHE A C 1
ATOM 732 O O . PHE A 1 97 ? -6.518 -4.187 -28.651 1.00 47.78 97 PHE A O 1
ATOM 739 N N . LEU A 1 98 ? -5.133 -5.928 -28.924 1.00 55.94 98 LEU A N 1
ATOM 740 C CA . LEU A 1 98 ? -4.387 -5.341 -30.046 1.00 55.94 98 LEU A CA 1
ATOM 741 C C . LEU A 1 98 ? -5.199 -5.345 -31.352 1.00 55.94 98 LEU A C 1
ATOM 743 O O . LEU A 1 98 ? -5.095 -4.395 -32.129 1.00 55.94 98 LEU A O 1
ATOM 747 N N . SER A 1 99 ? -6.048 -6.354 -31.563 1.00 48.84 99 SER A N 1
ATOM 748 C CA . SER A 1 99 ? -6.918 -6.454 -32.743 1.00 48.84 99 SER A CA 1
ATOM 749 C C . SER A 1 99 ? -8.048 -5.411 -32.730 1.00 48.84 99 SER A C 1
ATOM 751 O O . SER A 1 99 ? -8.361 -4.803 -33.755 1.00 48.84 99 SER A O 1
ATOM 753 N N . ALA A 1 100 ? -8.596 -5.093 -31.552 1.00 52.94 100 ALA A N 1
ATOM 754 C CA . ALA A 1 100 ? -9.692 -4.130 -31.404 1.00 52.94 100 ALA A CA 1
ATOM 755 C C . ALA A 1 100 ? -9.310 -2.659 -31.688 1.00 52.94 100 ALA A C 1
ATOM 757 O O . ALA A 1 100 ? -10.192 -1.812 -31.840 1.00 52.94 100 ALA A O 1
ATOM 758 N N . ARG A 1 101 ? -8.014 -2.321 -31.781 1.00 54.03 101 ARG A N 1
ATOM 759 C CA . ARG A 1 101 ? -7.551 -0.945 -32.054 1.00 54.03 101 ARG A CA 1
ATOM 760 C C . ARG A 1 101 ? -7.424 -0.621 -33.550 1.00 54.03 101 ARG A C 1
ATOM 762 O O . ARG A 1 101 ? -7.049 0.501 -33.898 1.00 54.03 101 ARG A O 1
ATOM 769 N N . ALA A 1 102 ? -7.767 -1.554 -34.439 1.00 49.12 102 ALA A N 1
ATOM 770 C CA . ALA A 1 102 ? -7.926 -1.279 -35.863 1.00 49.12 102 ALA A CA 1
ATOM 771 C C . ALA A 1 102 ? -9.198 -0.441 -36.103 1.00 49.12 102 ALA A C 1
ATOM 773 O O . ALA A 1 102 ? -10.247 -0.946 -36.497 1.00 49.12 102 ALA A O 1
ATOM 774 N N . ALA A 1 103 ? -9.110 0.861 -35.828 1.00 52.56 103 ALA A N 1
ATOM 775 C CA . ALA A 1 103 ? -10.117 1.823 -36.248 1.00 52.56 103 ALA A CA 1
ATOM 776 C C . ALA A 1 103 ? -10.274 1.774 -37.784 1.00 52.56 103 ALA A C 1
ATOM 778 O O . ALA A 1 103 ? -9.262 1.689 -38.489 1.00 52.56 103 ALA A O 1
ATOM 779 N N . PRO A 1 104 ? -11.502 1.857 -38.327 1.00 51.94 104 PRO A N 1
ATOM 780 C CA . PRO A 1 104 ? -11.689 2.039 -39.758 1.00 51.94 104 PRO A CA 1
ATOM 781 C C . PRO A 1 104 ? -11.065 3.376 -40.180 1.00 51.94 104 PRO A C 1
ATOM 783 O O . PRO A 1 104 ? -11.253 4.404 -39.525 1.00 51.94 104 PRO A O 1
ATOM 786 N N . ALA A 1 105 ? -10.284 3.340 -41.260 1.00 57.25 105 ALA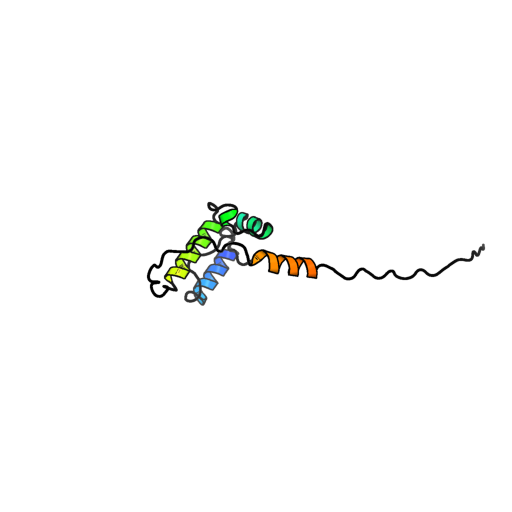 A N 1
ATOM 787 C CA . ALA A 1 105 ? -9.670 4.508 -41.876 1.00 57.25 105 ALA A CA 1
ATOM 788 C C . ALA A 1 105 ? -10.713 5.616 -42.137 1.00 57.25 105 ALA A C 1
ATOM 790 O O . ALA A 1 105 ? -11.845 5.297 -42.507 1.00 57.25 105 ALA A O 1
ATOM 791 N N . PRO A 1 106 ? -10.369 6.910 -41.996 1.00 58.59 106 PRO A N 1
ATOM 792 C CA . PRO A 1 106 ? -11.243 7.966 -42.488 1.00 58.59 106 PRO A CA 1
ATOM 793 C C . PRO A 1 106 ? -11.352 7.834 -44.012 1.00 58.59 106 PRO A C 1
ATOM 795 O O . PRO A 1 106 ? -10.342 7.865 -44.718 1.00 58.59 106 PRO A O 1
ATOM 798 N N . GLU A 1 107 ? -12.572 7.642 -44.513 1.00 55.34 107 GLU A N 1
ATOM 799 C CA . GLU A 1 107 ? -12.830 7.535 -45.947 1.00 55.34 107 GLU A CA 1
ATOM 800 C C . GLU A 1 107 ? -12.355 8.799 -46.687 1.00 55.34 107 GLU A C 1
ATOM 802 O O . GLU A 1 107 ? -12.529 9.916 -46.184 1.00 55.34 107 GLU A O 1
ATOM 807 N N . PRO A 1 108 ? -11.745 8.663 -47.880 1.00 57.44 108 PRO A N 1
ATOM 808 C CA . PRO A 1 108 ? -11.277 9.805 -48.648 1.00 57.44 108 PRO A CA 1
ATOM 809 C C . PRO A 1 108 ? -12.482 10.598 -49.158 1.00 57.44 108 PRO A C 1
ATOM 811 O O . PRO A 1 108 ? -13.178 10.174 -50.081 1.00 57.44 108 PRO A O 1
ATOM 814 N N . VAL A 1 109 ? -12.723 11.771 -48.568 1.00 57.75 109 VAL A N 1
ATOM 815 C CA . VAL A 1 109 ? -13.685 12.740 -49.100 1.00 57.75 109 VAL A CA 1
ATOM 816 C C . VAL A 1 109 ? -13.246 13.095 -50.517 1.00 57.75 109 VAL A C 1
ATOM 818 O O . VAL A 1 109 ? -12.170 13.655 -50.736 1.00 57.75 109 VAL A O 1
ATOM 821 N N . GLY A 1 110 ? -14.077 12.690 -51.475 1.00 46.91 110 GLY A N 1
ATOM 822 C CA . GLY A 1 110 ? -13.837 12.822 -52.899 1.00 46.91 110 GLY A CA 1
ATOM 823 C C . GLY A 1 110 ? -13.492 14.249 -53.308 1.00 46.91 110 GLY A C 1
ATOM 824 O O . GLY A 1 110 ? -14.138 15.218 -52.912 1.00 46.91 110 GLY A O 1
ATOM 825 N N . ALA A 1 111 ? -12.477 14.352 -54.155 1.00 58.19 111 ALA A N 1
ATOM 826 C CA . ALA A 1 111 ? -12.241 15.531 -54.964 1.00 58.19 111 ALA A CA 1
ATOM 827 C C . ALA A 1 111 ? -13.441 15.792 -55.891 1.00 58.19 111 ALA A C 1
ATOM 829 O O . ALA A 1 111 ? -13.942 14.853 -56.516 1.00 58.19 111 ALA A O 1
ATOM 830 N N . PRO A 1 112 ? -13.809 17.062 -56.110 1.00 54.38 112 PRO A N 1
ATOM 831 C CA . PRO A 1 112 ? -14.363 17.466 -57.387 1.00 54.38 112 PRO A CA 1
ATOM 832 C C . PRO A 1 112 ? -13.421 18.438 -58.110 1.00 54.38 112 PRO A C 1
ATOM 834 O O . PRO A 1 112 ? -13.106 19.529 -57.648 1.00 54.38 112 PRO A O 1
ATOM 837 N N . ALA A 1 113 ? -12.956 17.942 -59.254 1.00 55.72 113 ALA A N 1
ATOM 838 C CA . ALA A 1 113 ? -12.765 18.606 -60.540 1.00 55.72 113 ALA A CA 1
ATOM 839 C C . ALA A 1 113 ? -12.752 20.154 -60.623 1.00 55.72 113 ALA A C 1
ATOM 841 O O . ALA A 1 113 ? -13.748 20.822 -60.387 1.00 55.72 113 ALA A O 1
ATOM 842 N N . SER A 1 114 ? -11.634 20.653 -61.167 1.00 50.44 114 SER A N 1
ATOM 843 C CA . SER A 1 114 ? -11.522 21.514 -62.364 1.00 50.44 114 SER A CA 1
ATOM 844 C C . SER A 1 114 ? -12.328 22.834 -62.475 1.00 50.44 114 SER A C 1
ATOM 846 O O . SER A 1 114 ? -13.526 22.818 -62.724 1.00 50.44 114 SER A O 1
ATOM 848 N N . ALA A 1 115 ? -11.577 23.948 -62.379 1.00 49.69 115 ALA A N 1
ATOM 849 C CA . ALA A 1 115 ? -11.602 25.280 -63.043 1.00 49.69 115 ALA A CA 1
ATOM 850 C C . ALA A 1 115 ? -12.830 25.753 -63.883 1.00 49.69 115 ALA A C 1
ATOM 852 O O . ALA A 1 115 ? -13.469 24.945 -64.553 1.00 49.69 115 ALA A O 1
ATOM 853 N N . PRO A 1 116 ? -13.102 27.083 -63.982 1.00 59.16 116 PRO A N 1
ATOM 854 C CA . PRO A 1 116 ? -12.334 27.979 -64.882 1.00 59.16 116 PRO A CA 1
ATOM 855 C C . PRO A 1 116 ? -12.056 29.414 -64.334 1.00 59.16 116 PRO A C 1
ATOM 857 O O . PRO A 1 116 ? -12.550 29.772 -63.266 1.00 59.16 116 PRO A O 1
ATOM 860 N N . PRO A 1 117 ? -11.243 30.248 -65.033 1.00 66.38 117 PRO A N 1
ATOM 861 C CA . PRO A 1 117 ? -10.819 31.575 -64.565 1.00 66.38 117 PRO A CA 1
ATOM 862 C C . PRO A 1 117 ? -11.823 32.685 -64.918 1.00 66.38 117 PRO A C 1
ATOM 864 O O . PRO A 1 117 ? -12.451 32.648 -65.976 1.00 66.38 117 PRO A O 1
ATOM 867 N N . SER A 1 118 ? -11.948 33.719 -64.078 1.00 54.88 118 SER A N 1
ATOM 868 C CA . SER A 1 118 ? -12.725 34.932 -64.394 1.00 54.88 118 SER A CA 1
ATOM 869 C C . SER A 1 118 ? -12.195 36.167 -63.641 1.00 54.88 118 SER A C 1
ATOM 871 O O . SER A 1 118 ? -12.290 36.260 -62.423 1.00 54.88 118 SER A O 1
ATO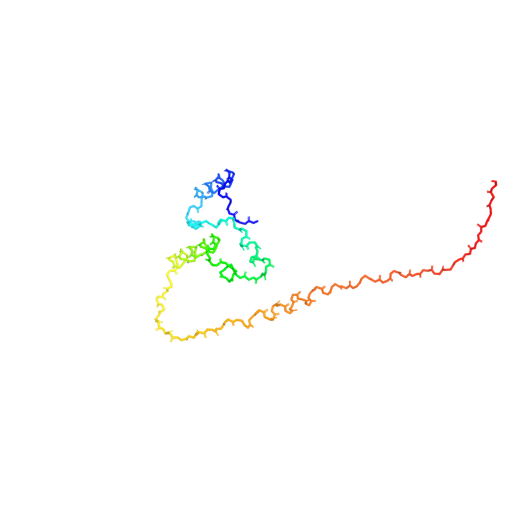M 873 N N . THR A 1 119 ? -11.600 37.101 -64.387 1.00 58.91 119 THR A N 1
ATOM 874 C CA . THR A 1 119 ? -11.455 38.554 -64.098 1.00 58.91 119 THR A CA 1
ATOM 875 C C . THR A 1 119 ? -12.825 39.258 -64.288 1.00 58.91 119 THR A C 1
ATOM 877 O O . THR A 1 119 ? -13.731 38.570 -64.766 1.00 58.91 119 THR A O 1
ATOM 880 N N . PRO A 1 120 ? -13.025 40.602 -64.175 1.00 60.84 120 PRO A N 1
ATOM 881 C CA . PRO A 1 120 ? -12.515 41.751 -63.366 1.00 60.84 120 PRO A CA 1
ATOM 882 C C . PRO A 1 120 ? -13.750 42.447 -62.661 1.00 60.84 120 PRO A C 1
ATOM 884 O O . PRO A 1 120 ? -14.644 41.676 -62.310 1.00 60.84 120 PRO A O 1
ATOM 887 N N . PRO A 1 121 ? -13.985 43.792 -62.510 1.00 60.62 121 PRO A N 1
ATOM 888 C CA . PRO A 1 121 ? -13.191 45.053 -62.444 1.00 60.62 121 PRO A CA 1
ATOM 889 C C . PRO A 1 121 ? -13.392 45.811 -61.081 1.00 60.62 121 PRO A C 1
ATOM 891 O O . PRO A 1 121 ? -14.150 45.348 -60.236 1.00 60.62 121 PRO A O 1
ATOM 894 N N . SER A 1 122 ? -12.710 46.911 -60.720 1.00 45.22 122 SER A N 1
ATOM 895 C CA . SER A 1 122 ? -12.827 48.294 -61.225 1.00 45.22 122 SER A CA 1
ATOM 896 C C . SER A 1 122 ? -11.828 49.223 -60.529 1.00 45.22 122 SER A C 1
ATOM 898 O O . SER A 1 122 ? -11.383 48.876 -59.413 1.00 45.22 122 SER A O 1
#

Radius of gyration: 28.02 Å; chains: 1; bounding box: 30×81×77 Å

Sequence (122 aa):
ATMHDPDSPLALDVMAQLRRKYESRLAETTIRLDPRLREAASLGIPVHELDPACDGATDYDLLASELDAANPAPARCADEDDTNELVTTSTAAREEFLSARAAPAPEPVGAPASAPPSTPPS